Protein AF-A0A6U4HZK7-F1 (afdb_monomer)

Radius of gyration: 25.75 Å; Cα contacts (8 Å, |Δi|>4): 47; chains: 1; bounding box: 47×49×72 Å

Foldseek 3Di:
DDDPDPPDPVVQCPDPVCPVSVPVDPPDPPLVVLVVVLQVVLCVVCVVLVVLLVVLCVVQPVCSVPRSVVSVVSSVVSSVVSPDVVSSVVSVVVVVVVVVVVVVVVVVVVVVVVVVVVVVVVVVD

pLDDT: mean 85.26, std 17.94, rang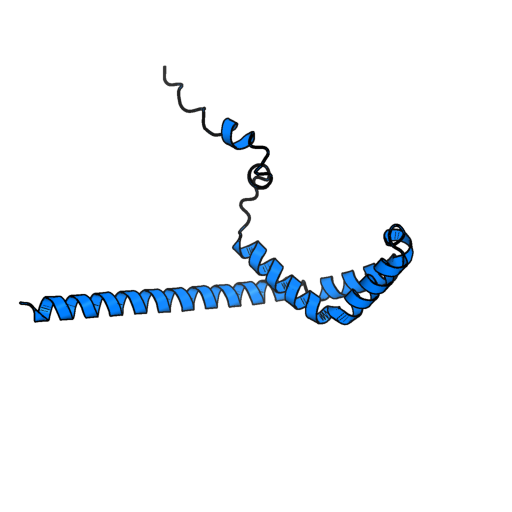e [34.94, 98.0]

Solvent-accessible surface area (backbone atoms only — not comparable to full-atom values): 7305 Å² total; per-residue (Å²): 140,88,87,89,84,88,83,80,65,69,68,75,68,69,52,85,87,44,68,68,66,70,50,83,67,88,73,46,77,62,59,52,49,49,49,54,49,47,52,55,56,27,49,66,73,34,38,74,44,45,47,52,30,50,56,42,34,71,76,43,53,92,46,23,82,72,77,30,46,68,37,47,51,53,31,50,52,48,43,50,75,47,65,38,70,71,54,52,49,53,48,52,54,51,50,54,50,53,56,50,54,52,51,53,51,50,53,51,50,52,52,53,52,51,50,53,50,50,52,53,55,63,71,74,110

Structure (mmCIF, N/CA/C/O backbone):
data_AF-A0A6U4HZK7-F1
#
_entry.id   AF-A0A6U4HZK7-F1
#
loop_
_atom_site.group_PDB
_atom_site.id
_atom_site.type_symbol
_atom_site.label_atom_id
_atom_site.label_alt_id
_atom_site.label_comp_id
_atom_site.label_asym_id
_atom_site.label_entity_id
_atom_site.label_seq_id
_atom_site.pdbx_PDB_ins_code
_atom_site.Cartn_x
_atom_site.Cartn_y
_atom_site.Cartn_z
_atom_site.occupancy
_atom_site.B_iso_or_equiv
_atom_site.auth_seq_id
_atom_site.auth_comp_id
_atom_site.auth_asym_id
_atom_site.auth_atom_id
_atom_site.pdbx_PDB_model_num
ATOM 1 N N . ILE A 1 1 ? -17.013 39.605 -35.532 1.00 40.91 1 ILE A N 1
ATOM 2 C CA . ILE A 1 1 ? -18.011 38.718 -34.887 1.00 40.91 1 ILE A CA 1
ATOM 3 C C . ILE A 1 1 ? -17.401 37.320 -34.848 1.00 40.91 1 ILE A C 1
ATOM 5 O O . ILE A 1 1 ? -17.483 36.602 -35.830 1.00 40.91 1 ILE A O 1
ATOM 9 N N . TYR A 1 2 ? -16.679 36.989 -33.776 1.00 34.94 2 TYR A N 1
ATOM 10 C CA . TYR A 1 2 ? -16.087 35.664 -33.551 1.00 34.94 2 TYR A CA 1
ATOM 11 C C . TYR A 1 2 ? -16.624 35.158 -32.212 1.00 34.94 2 TYR A C 1
ATOM 13 O O . TYR A 1 2 ? -16.1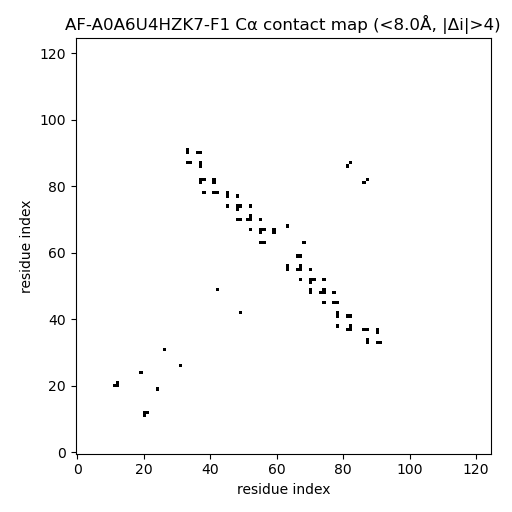02 35.508 -31.160 1.00 34.94 2 TYR A O 1
ATOM 21 N N . LEU A 1 3 ? -17.714 34.395 -32.249 1.00 46.41 3 LEU A N 1
ATOM 22 C CA . LEU A 1 3 ? -18.267 33.700 -31.086 1.00 46.41 3 LEU A CA 1
ATOM 23 C C . LEU A 1 3 ? -18.827 32.353 -31.545 1.00 46.41 3 LEU A C 1
ATOM 25 O O . LEU A 1 3 ? -20.019 32.218 -31.789 1.00 46.41 3 LEU A O 1
ATOM 29 N N . ALA A 1 4 ? -17.952 31.358 -31.675 1.00 46.34 4 ALA A N 1
ATOM 30 C CA . ALA A 1 4 ? -18.355 29.958 -31.785 1.00 46.34 4 ALA A CA 1
ATOM 31 C C . ALA A 1 4 ? -17.198 29.031 -31.377 1.00 46.34 4 ALA A C 1
ATOM 33 O O . ALA A 1 4 ? -16.536 28.440 -32.223 1.00 46.34 4 ALA A O 1
ATOM 34 N N . SER A 1 5 ? -16.917 28.930 -30.074 1.00 46.91 5 SER A N 1
ATOM 35 C CA . SER A 1 5 ? -16.194 27.785 -29.475 1.00 46.91 5 SER A CA 1
ATOM 36 C C . SER A 1 5 ? -16.379 27.708 -27.951 1.00 46.91 5 SER A C 1
ATOM 38 O O . SER A 1 5 ? -15.447 27.436 -27.205 1.00 46.91 5 SER A O 1
ATOM 40 N N . ALA A 1 6 ? -17.604 27.933 -27.464 1.00 48.22 6 ALA A N 1
ATOM 41 C CA . ALA A 1 6 ? -17.952 27.765 -26.044 1.00 48.22 6 ALA A CA 1
ATOM 42 C C . ALA A 1 6 ? -18.860 26.543 -25.784 1.00 48.22 6 ALA A C 1
ATOM 44 O O . ALA A 1 6 ? -19.547 26.476 -24.768 1.00 48.22 6 ALA A O 1
ATOM 45 N N . MET A 1 7 ? -18.881 25.561 -26.690 1.00 48.69 7 MET A N 1
ATOM 46 C CA . MET A 1 7 ? -19.739 24.374 -26.593 1.00 48.69 7 MET A CA 1
ATOM 47 C C . MET A 1 7 ? -18.919 23.082 -26.661 1.00 48.69 7 MET A C 1
ATOM 49 O O . MET A 1 7 ? -18.981 22.360 -27.644 1.00 48.69 7 MET A O 1
ATOM 53 N N . SER A 1 8 ? -18.139 22.778 -25.619 1.00 54.53 8 SER A N 1
ATOM 54 C CA . SER A 1 8 ? -17.645 21.399 -25.407 1.00 54.53 8 SER A CA 1
ATOM 55 C C . SER A 1 8 ? -17.260 21.055 -23.958 1.00 54.53 8 SER A C 1
ATOM 57 O O . SER A 1 8 ? -16.628 20.032 -23.716 1.00 54.53 8 SER A O 1
ATOM 59 N N . LEU A 1 9 ? -17.634 21.873 -22.968 1.00 52.75 9 LEU A N 1
ATOM 60 C CA . LEU A 1 9 ? -17.386 21.571 -21.545 1.00 52.75 9 LEU A CA 1
ATOM 61 C C . LEU A 1 9 ? -18.675 21.246 -20.777 1.00 52.75 9 LEU A C 1
ATOM 63 O O . LEU A 1 9 ? -18.652 20.479 -19.818 1.00 52.75 9 LEU A O 1
ATOM 67 N N . ASN A 1 10 ? -19.815 21.782 -21.221 1.00 57.12 10 ASN A N 1
ATOM 68 C CA . ASN A 1 10 ? -21.085 21.635 -20.508 1.00 57.12 10 ASN A CA 1
ATOM 69 C C . ASN A 1 10 ? -21.748 20.264 -20.715 1.00 57.12 10 ASN A C 1
ATOM 71 O O . ASN A 1 10 ? -22.389 19.769 -19.794 1.00 57.12 10 ASN A O 1
ATOM 75 N N . ALA A 1 11 ? -21.556 19.622 -21.873 1.00 55.12 11 ALA A N 1
ATOM 76 C CA . ALA A 1 11 ? -22.138 18.306 -22.156 1.00 55.12 11 ALA A CA 1
ATOM 77 C C . ALA A 1 11 ? -21.476 17.184 -21.332 1.00 55.12 11 ALA A C 1
ATOM 79 O O . ALA A 1 11 ? -22.170 16.378 -20.724 1.00 55.12 11 ALA A O 1
ATOM 80 N N . ALA A 1 12 ? -20.144 17.200 -21.203 1.00 51.91 12 ALA A N 1
ATOM 81 C CA . ALA A 1 12 ? -19.396 16.232 -20.391 1.00 51.91 12 ALA A CA 1
ATOM 82 C C . ALA A 1 12 ? -19.688 16.337 -18.878 1.00 51.91 12 ALA A C 1
ATOM 84 O O . ALA A 1 12 ? -19.412 15.414 -18.118 1.00 51.91 12 ALA A O 1
ATOM 85 N N . ARG A 1 13 ? -20.252 17.463 -18.421 1.00 51.50 13 ARG A N 1
ATOM 86 C CA . ARG A 1 13 ? -20.597 17.709 -17.012 1.00 51.50 13 ARG A CA 1
ATOM 87 C C . ARG A 1 13 ? -21.936 17.077 -16.593 1.00 51.50 13 ARG A C 1
ATOM 89 O O . ARG A 1 13 ? -22.183 16.958 -15.394 1.00 51.50 13 ARG A O 1
ATOM 96 N N . MET A 1 14 ? -22.789 16.709 -17.552 1.00 49.31 14 MET A N 1
ATOM 97 C CA . MET A 1 14 ? -24.167 16.247 -17.324 1.00 49.31 14 MET A CA 1
ATOM 98 C C . MET A 1 14 ? -24.342 14.726 -17.441 1.00 49.31 14 MET A C 1
ATOM 100 O O . MET A 1 14 ? -25.466 14.251 -17.320 1.00 49.31 14 MET A O 1
ATOM 104 N N . ASP A 1 15 ? -23.263 13.965 -17.638 1.00 57.28 15 ASP A N 1
ATOM 105 C CA . ASP A 1 15 ? -23.318 12.502 -17.685 1.00 57.28 15 ASP A CA 1
ATOM 106 C C . ASP A 1 15 ? -23.505 11.914 -16.262 1.00 57.28 15 ASP A C 1
ATOM 108 O O . ASP A 1 15 ? -22.632 12.097 -15.400 1.00 57.28 15 ASP A O 1
ATOM 112 N N . PRO A 1 16 ? -24.645 11.258 -15.965 1.00 54.69 16 PRO A N 1
ATOM 113 C CA . PRO A 1 16 ? -24.920 10.686 -14.650 1.00 54.69 16 PRO A CA 1
ATOM 114 C C . PRO A 1 16 ? -24.126 9.403 -14.364 1.00 54.69 16 PRO A C 1
ATOM 116 O O . PRO A 1 16 ? -24.004 9.040 -13.193 1.00 54.69 16 PRO A O 1
ATOM 119 N N . GLU A 1 17 ? -23.563 8.737 -15.379 1.00 56.66 17 GLU A N 1
ATOM 120 C CA . GLU A 1 17 ? -22.810 7.487 -15.201 1.00 56.66 17 GLU A CA 1
ATOM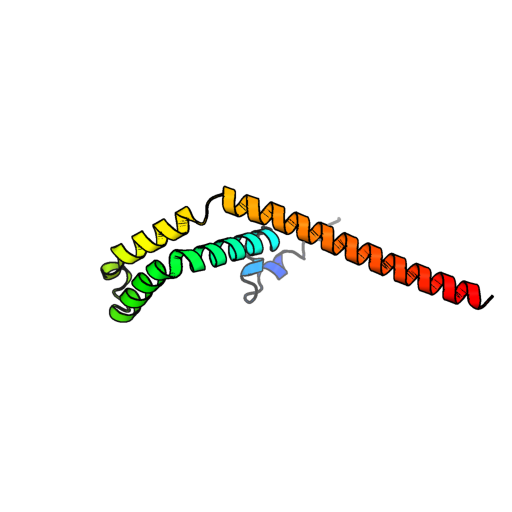 121 C C . GLU A 1 17 ? -21.360 7.733 -14.767 1.00 56.66 17 GLU A C 1
ATOM 123 O O . GLU A 1 17 ? -20.715 6.855 -14.193 1.00 56.66 17 GLU A O 1
ATOM 128 N N . ASN A 1 18 ? -20.849 8.954 -14.952 1.00 61.28 18 ASN A N 1
ATOM 129 C CA . ASN A 1 18 ? -19.458 9.280 -14.668 1.00 61.28 18 ASN A CA 1
ATOM 130 C C . ASN A 1 18 ? -19.314 10.215 -13.457 1.00 61.28 18 ASN A C 1
ATOM 132 O O . ASN A 1 18 ? -18.948 11.392 -13.555 1.00 61.28 18 ASN A O 1
ATOM 136 N N . ARG A 1 19 ? -19.582 9.664 -12.265 1.00 62.09 19 ARG A N 1
ATOM 137 C CA . ARG A 1 19 ? -19.307 10.310 -10.964 1.00 62.09 19 ARG A CA 1
ATOM 138 C C . ARG A 1 19 ? -17.870 10.842 -10.880 1.00 62.09 19 ARG A C 1
ATOM 140 O O . ARG A 1 19 ? -17.639 11.896 -10.281 1.00 62.09 19 ARG A O 1
ATOM 147 N N . ASP A 1 20 ? -16.934 10.138 -11.509 1.00 57.75 20 ASP A N 1
ATOM 148 C CA . ASP A 1 20 ? -15.508 10.452 -11.491 1.00 57.75 20 ASP A CA 1
ATOM 149 C C . ASP A 1 20 ? -15.152 11.649 -12.388 1.00 57.75 20 ASP A C 1
ATOM 151 O O . ASP A 1 20 ? -14.207 12.369 -12.083 1.00 57.75 20 ASP A O 1
ATOM 155 N N . ALA A 1 21 ? -15.948 11.952 -13.420 1.00 56.84 21 ALA A N 1
ATOM 156 C CA . ALA A 1 21 ? -15.777 13.156 -14.239 1.00 56.84 21 ALA A CA 1
ATOM 157 C C . ALA A 1 21 ? -16.211 14.448 -13.514 1.00 56.84 21 ALA A C 1
ATOM 159 O O . ALA A 1 21 ? -15.663 15.524 -13.764 1.00 56.84 21 ALA A O 1
ATOM 160 N N . ARG A 1 22 ? -17.191 14.363 -12.598 1.00 58.34 22 ARG A N 1
ATOM 161 C CA . ARG A 1 22 ? -17.712 15.517 -11.829 1.00 58.34 22 ARG A CA 1
ATOM 162 C C . ARG A 1 22 ? -16.789 15.929 -10.687 1.00 58.34 22 ARG A C 1
ATOM 164 O O . ARG A 1 22 ? -16.698 17.113 -10.357 1.00 58.34 22 ARG A O 1
ATOM 171 N N . LEU A 1 23 ? -16.105 14.962 -10.085 1.00 65.06 23 LEU A N 1
ATOM 172 C CA . LEU A 1 23 ? -15.022 15.215 -9.150 1.00 65.06 23 LEU A CA 1
ATOM 173 C C . LEU A 1 23 ? -13.797 15.528 -10.005 1.00 65.06 23 LEU A C 1
ATOM 175 O O . LEU A 1 23 ? -13.131 14.604 -10.439 1.00 65.06 23 LEU A O 1
ATOM 179 N N . GLY A 1 24 ? -13.518 16.806 -10.285 1.00 54.84 24 GLY A N 1
ATOM 180 C CA . GLY A 1 24 ? -12.374 17.284 -11.085 1.00 54.84 24 GLY A CA 1
ATOM 181 C C . GLY A 1 24 ? -10.993 16.947 -10.498 1.00 54.84 24 GLY A C 1
ATOM 182 O O . GLY A 1 24 ? -10.115 17.800 -10.397 1.00 54.84 24 GLY A O 1
ATOM 183 N N . ARG A 1 25 ? -10.791 15.708 -10.066 1.00 54.22 25 ARG A N 1
ATOM 184 C CA . ARG A 1 25 ? -9.663 15.208 -9.312 1.00 54.22 25 ARG A CA 1
ATOM 185 C C . ARG A 1 25 ? -8.703 14.563 -10.299 1.00 54.22 25 ARG A C 1
ATOM 187 O O . ARG A 1 25 ? -8.609 13.348 -10.423 1.00 54.22 25 ARG A O 1
ATOM 194 N N . LYS A 1 26 ? -7.936 15.417 -10.972 1.00 55.47 26 LYS A N 1
ATOM 195 C CA . LYS A 1 26 ? -6.689 15.055 -11.660 1.00 55.47 26 LYS A CA 1
ATOM 196 C C . LYS A 1 26 ? -5.590 14.641 -10.663 1.00 55.47 26 LYS A C 1
ATOM 198 O O . LYS A 1 26 ? -4.453 15.068 -10.809 1.00 55.47 26 LYS A O 1
ATOM 203 N N . THR A 1 27 ? -5.894 13.845 -9.636 1.00 54.72 27 THR A N 1
ATOM 204 C CA . THR A 1 27 ? -4.853 13.273 -8.772 1.00 54.72 27 THR A CA 1
ATOM 205 C C . THR A 1 27 ? -4.696 11.792 -9.078 1.00 54.72 27 THR A C 1
ATOM 207 O O . THR A 1 27 ? -5.366 10.942 -8.499 1.00 54.72 27 THR A O 1
ATOM 210 N N . PHE A 1 28 ? -3.818 11.564 -10.057 1.00 67.00 28 PHE A N 1
ATOM 211 C CA . PHE A 1 28 ? -2.822 10.497 -10.138 1.00 67.00 28 PHE A CA 1
ATOM 212 C C . PHE A 1 28 ? -3.334 9.063 -9.906 1.00 67.00 28 PHE A C 1
ATOM 214 O O . PHE A 1 28 ? -3.320 8.586 -8.771 1.00 67.00 28 PHE A O 1
ATOM 221 N N . PRO A 1 29 ? -3.688 8.311 -10.971 1.00 81.06 29 PRO A N 1
ATOM 222 C CA . PRO A 1 29 ? -3.839 6.853 -10.870 1.00 81.06 29 PRO A CA 1
ATOM 223 C C . PRO A 1 29 ? -2.616 6.179 -10.223 1.00 81.06 29 PRO A C 1
ATOM 225 O O . PRO A 1 29 ? -2.760 5.155 -9.563 1.00 81.06 29 PRO A O 1
ATOM 228 N N . GLU A 1 30 ? -1.429 6.776 -10.362 1.00 85.50 30 GLU A N 1
ATOM 229 C CA . GLU A 1 30 ? -0.211 6.362 -9.666 1.00 85.50 30 GLU A CA 1
ATOM 230 C C . GLU A 1 30 ? -0.303 6.540 -8.145 1.00 85.50 30 GLU A C 1
ATOM 232 O O . GLU A 1 30 ? -0.064 5.582 -7.419 1.00 85.50 30 GLU A O 1
ATOM 237 N N . GLU A 1 31 ? -0.705 7.716 -7.659 1.00 88.81 31 GLU A N 1
ATOM 238 C CA . GLU A 1 31 ? -0.833 7.989 -6.220 1.00 88.81 31 GLU A CA 1
ATOM 239 C C . GLU A 1 31 ? -1.914 7.115 -5.581 1.00 88.81 31 GLU A C 1
ATOM 241 O O . GLU A 1 31 ? -1.718 6.567 -4.499 1.00 88.81 31 GLU A O 1
ATOM 246 N N . LYS A 1 32 ? -3.028 6.890 -6.291 1.00 89.62 32 LYS A N 1
ATOM 247 C CA . LYS A 1 32 ? -4.035 5.909 -5.870 1.00 89.62 32 LYS A CA 1
ATOM 248 C C . LYS A 1 32 ? -3.432 4.506 -5.765 1.00 89.62 32 LYS A C 1
ATOM 250 O O . LYS A 1 32 ? -3.686 3.803 -4.795 1.00 89.62 32 LYS A O 1
ATOM 255 N N . ALA A 1 33 ? -2.621 4.099 -6.739 1.00 91.06 33 ALA A N 1
ATOM 256 C CA . ALA A 1 33 ? -1.988 2.787 -6.716 1.00 91.06 33 ALA A CA 1
ATOM 257 C C . ALA A 1 33 ? -0.949 2.652 -5.588 1.00 91.06 33 ALA A C 1
ATOM 259 O O . ALA A 1 33 ? -0.856 1.585 -4.986 1.00 91.06 33 ALA A O 1
ATOM 260 N N . ILE A 1 34 ? -0.198 3.714 -5.277 1.00 93.69 34 ILE A N 1
ATOM 261 C CA . ILE A 1 34 ? 0.713 3.767 -4.124 1.00 93.69 34 ILE A CA 1
ATOM 262 C C . ILE A 1 34 ? -0.086 3.617 -2.830 1.00 93.69 34 ILE A C 1
ATOM 264 O O . ILE A 1 34 ? 0.227 2.744 -2.022 1.00 93.69 34 ILE A O 1
ATOM 268 N N . HIS A 1 35 ? -1.158 4.395 -2.671 1.00 93.50 35 HIS A N 1
ATOM 269 C CA . HIS A 1 35 ? -2.059 4.287 -1.529 1.00 93.50 35 HIS A CA 1
ATOM 270 C C . HIS A 1 35 ? -2.607 2.867 -1.368 1.00 93.50 35 HIS A C 1
ATOM 272 O O . HIS A 1 35 ? -2.509 2.290 -0.289 1.00 93.50 35 HIS A O 1
ATOM 278 N N . ASP A 1 36 ? -3.099 2.248 -2.439 1.00 93.88 36 ASP A N 1
ATOM 279 C CA . ASP A 1 36 ? -3.624 0.884 -2.383 1.00 93.88 36 ASP A CA 1
ATOM 280 C C . ASP A 1 36 ? -2.548 -0.148 -1.997 1.00 93.88 36 ASP A C 1
ATOM 282 O O . ASP A 1 36 ? -2.853 -1.126 -1.312 1.00 93.88 36 ASP A O 1
ATOM 286 N N . ILE A 1 37 ? -1.289 0.045 -2.410 1.00 94.94 37 ILE A N 1
ATOM 287 C CA . ILE A 1 37 ? -0.170 -0.824 -2.012 1.00 94.94 37 ILE A CA 1
ATOM 288 C C . ILE A 1 37 ? 0.120 -0.678 -0.520 1.00 94.94 37 ILE A C 1
ATOM 290 O O . ILE A 1 37 ? 0.184 -1.690 0.183 1.00 94.94 37 ILE A O 1
ATOM 294 N N . VAL A 1 38 ? 0.268 0.559 -0.038 1.00 96.38 38 VAL A N 1
ATOM 295 C CA . VAL A 1 38 ? 0.559 0.839 1.373 1.00 96.38 38 VAL A CA 1
ATOM 296 C C . VAL A 1 38 ? -0.563 0.299 2.255 1.00 96.38 38 VAL A C 1
ATOM 298 O O . VAL A 1 38 ? -0.294 -0.446 3.193 1.00 96.38 38 VAL A O 1
ATOM 301 N N . GLN A 1 39 ? -1.823 0.557 1.898 1.00 95.62 39 GLN A N 1
ATOM 302 C CA . GLN A 1 39 ? -2.975 0.067 2.656 1.00 95.62 39 GLN A CA 1
ATOM 303 C C . GLN A 1 39 ? -3.057 -1.460 2.689 1.00 95.62 39 GLN A C 1
ATOM 305 O O . GLN A 1 39 ? -3.329 -2.043 3.734 1.00 95.62 39 GLN A O 1
ATOM 310 N N . LYS A 1 40 ? -2.781 -2.146 1.572 1.00 96.38 40 LYS A N 1
ATOM 311 C CA . LYS A 1 40 ? -2.740 -3.618 1.552 1.00 96.38 40 LYS A CA 1
ATOM 312 C C . LYS A 1 40 ? -1.614 -4.172 2.419 1.00 96.38 40 LYS A C 1
ATOM 314 O O . LYS A 1 40 ? -1.798 -5.205 3.059 1.00 96.38 40 LYS A O 1
ATOM 319 N N . ALA A 1 41 ? -0.449 -3.527 2.422 1.00 95.44 41 ALA A N 1
ATOM 320 C CA . ALA A 1 41 ? 0.668 -3.927 3.271 1.00 95.44 41 ALA A CA 1
ATOM 321 C C . ALA A 1 41 ? 0.338 -3.717 4.756 1.00 95.44 41 ALA A C 1
ATOM 323 O O . ALA A 1 41 ? 0.550 -4.622 5.562 1.00 95.44 41 ALA A O 1
ATOM 324 N N . ALA A 1 42 ? -0.253 -2.572 5.094 1.00 96.50 42 ALA A N 1
ATOM 325 C CA . ALA A 1 42 ? -0.704 -2.251 6.439 1.00 96.50 42 ALA A CA 1
ATOM 326 C C . ALA A 1 42 ? -1.795 -3.227 6.916 1.00 96.50 42 ALA A C 1
ATOM 328 O O . ALA A 1 42 ? -1.706 -3.768 8.015 1.00 96.50 42 ALA A O 1
ATOM 329 N N . ALA A 1 43 ? -2.771 -3.555 6.062 1.00 95.88 43 ALA A N 1
ATOM 330 C CA . ALA A 1 43 ? -3.853 -4.47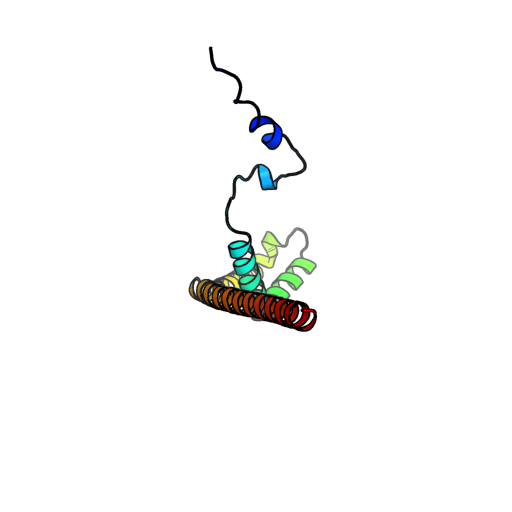8 6.403 1.00 95.88 43 ALA A CA 1
ATOM 331 C C . ALA A 1 43 ? -3.335 -5.883 6.741 1.00 95.88 43 ALA A C 1
ATOM 333 O O . ALA A 1 43 ? -3.822 -6.507 7.676 1.00 95.88 43 ALA A O 1
ATOM 334 N N . LYS A 1 44 ? -2.303 -6.363 6.035 1.00 97.00 44 LYS A N 1
ATOM 335 C CA . LYS A 1 44 ? -1.663 -7.653 6.343 1.00 97.00 44 LYS A CA 1
ATOM 336 C C . LYS A 1 44 ? -0.984 -7.663 7.711 1.00 97.00 44 LYS A C 1
ATOM 338 O O . LYS A 1 44 ? -0.976 -8.693 8.373 1.00 97.00 44 LYS A O 1
ATOM 343 N N . LYS A 1 45 ? -0.398 -6.542 8.130 1.00 96.38 45 LYS A N 1
ATOM 344 C CA . LYS A 1 45 ? 0.258 -6.425 9.440 1.00 96.38 45 LYS A CA 1
ATOM 345 C C . LYS A 1 45 ? -0.746 -6.269 10.576 1.00 96.38 45 LYS A C 1
ATOM 347 O O . LYS A 1 45 ? -0.568 -6.856 11.637 1.00 96.38 45 LYS A O 1
ATOM 352 N N . CYS A 1 46 ? -1.821 -5.529 10.325 1.00 97.62 46 CYS A N 1
ATOM 353 C CA . CYS A 1 46 ? -2.905 -5.305 11.276 1.00 97.62 46 CYS A CA 1
ATOM 354 C C . CYS A 1 46 ? -3.973 -6.413 11.263 1.00 97.62 46 CYS A C 1
ATOM 356 O O . CYS A 1 46 ? -4.989 -6.268 11.940 1.00 97.62 46 CYS A O 1
ATOM 358 N N . ASP A 1 47 ? -3.763 -7.518 10.538 1.00 97.81 47 ASP A N 1
ATOM 359 C CA . ASP A 1 47 ? -4.729 -8.613 10.373 1.00 97.81 47 ASP A CA 1
ATOM 360 C C . ASP A 1 47 ? -5.366 -9.112 11.688 1.00 97.81 47 ASP A C 1
ATOM 362 O O . ASP A 1 47 ? -6.596 -9.160 11.752 1.00 97.81 47 ASP A O 1
ATOM 366 N N . PRO A 1 48 ? -4.621 -9.392 12.782 1.00 97.38 48 PRO A N 1
ATOM 367 C CA . PRO A 1 48 ? -5.248 -9.851 14.025 1.00 97.38 48 PRO A CA 1
ATOM 368 C C . PRO A 1 48 ? -6.166 -8.795 14.662 1.00 97.38 48 PRO A C 1
ATOM 370 O O . PRO A 1 48 ? -7.191 -9.136 15.254 1.00 97.38 48 PRO A O 1
ATOM 373 N N . ILE A 1 49 ? -5.833 -7.511 14.518 1.00 97.38 49 ILE A N 1
ATOM 374 C CA . ILE A 1 49 ? -6.607 -6.397 15.082 1.00 97.38 49 ILE A CA 1
ATOM 375 C C . ILE A 1 49 ? -7.850 -6.139 14.225 1.00 97.38 49 ILE A C 1
ATOM 377 O O . ILE A 1 49 ? -8.954 -5.992 14.751 1.00 97.38 49 ILE A O 1
ATOM 381 N N . ILE A 1 50 ? -7.689 -6.166 12.899 1.00 97.69 50 ILE A N 1
ATOM 382 C CA . ILE A 1 50 ? -8.796 -6.094 11.941 1.00 97.69 50 ILE A CA 1
ATOM 383 C C . ILE A 1 50 ? -9.762 -7.252 12.190 1.00 97.69 50 ILE A C 1
ATOM 385 O O . ILE A 1 50 ? -10.969 -7.036 12.261 1.00 97.69 50 ILE A O 1
ATOM 389 N N . LYS A 1 51 ? -9.254 -8.471 12.403 1.00 98.00 51 LYS A N 1
ATOM 390 C CA . LYS A 1 51 ? -10.073 -9.643 12.721 1.00 98.00 51 LYS A CA 1
ATOM 391 C C . LYS A 1 51 ? -10.910 -9.426 13.983 1.00 98.00 51 LYS A C 1
ATOM 393 O O . LYS A 1 51 ? -12.109 -9.679 13.949 1.00 98.00 51 LYS A O 1
ATOM 398 N N . ALA A 1 52 ? -10.328 -8.886 15.056 1.00 97.50 52 ALA A N 1
ATOM 399 C CA . ALA A 1 52 ? -11.071 -8.578 16.280 1.00 97.50 52 ALA A CA 1
ATOM 400 C C . ALA A 1 52 ? -12.203 -7.558 16.044 1.00 97.50 52 ALA A C 1
ATOM 402 O O . ALA A 1 52 ? -13.305 -7.705 16.583 1.00 97.50 52 ALA A O 1
ATOM 403 N N . PHE A 1 53 ? -11.964 -6.544 15.206 1.00 98.00 53 PHE A N 1
ATOM 404 C CA . PHE A 1 53 ? -13.004 -5.599 14.798 1.00 98.00 53 PHE A CA 1
ATOM 405 C C . PHE A 1 53 ? -14.090 -6.261 13.938 1.00 98.00 53 PHE A C 1
ATOM 407 O O . PHE A 1 53 ? -15.280 -6.040 14.174 1.00 98.00 53 PHE A O 1
ATOM 414 N N . VAL A 1 54 ? -13.708 -7.112 12.984 1.00 97.25 54 VAL A N 1
ATOM 415 C CA . VAL A 1 54 ? -14.632 -7.863 12.119 1.00 97.25 54 VAL A CA 1
ATOM 416 C C . VAL A 1 54 ? -15.512 -8.805 12.939 1.00 97.25 54 VAL A C 1
ATOM 418 O O . VAL A 1 54 ? -16.723 -8.849 12.723 1.00 97.25 54 VAL A O 1
ATOM 421 N N . ASP A 1 55 ? -14.935 -9.523 13.898 1.00 98.00 55 ASP A N 1
ATOM 422 C CA . ASP A 1 55 ? -15.665 -10.453 14.759 1.00 98.00 55 ASP A CA 1
ATOM 423 C C . ASP A 1 55 ? -16.665 -9.699 15.654 1.00 98.00 55 ASP A C 1
ATOM 425 O O . ASP A 1 55 ? -17.832 -10.087 15.743 1.00 98.00 55 ASP A O 1
ATOM 429 N N . CYS A 1 56 ? -16.270 -8.548 16.214 1.00 97.75 56 CYS A N 1
ATOM 430 C CA . CYS A 1 56 ? -17.194 -7.669 16.937 1.00 97.75 56 CYS A CA 1
ATOM 431 C C . CYS A 1 56 ? -18.319 -7.140 16.030 1.00 97.75 56 CYS A C 1
ATOM 433 O O . CYS A 1 56 ? -19.492 -7.135 16.417 1.00 97.75 56 CYS A O 1
ATOM 435 N N . SER A 1 57 ? -17.979 -6.724 14.808 1.00 97.25 57 SER A N 1
ATOM 436 C CA . SER A 1 57 ? -18.930 -6.168 13.839 1.00 97.25 57 SER A CA 1
ATOM 437 C C . SER A 1 57 ? -19.989 -7.189 13.434 1.00 97.25 57 SER A C 1
ATOM 439 O O . SER A 1 57 ? -21.175 -6.865 13.392 1.00 97.25 57 SER A O 1
ATOM 441 N N . LYS A 1 58 ? -19.582 -8.443 13.206 1.00 97.19 58 LYS A N 1
ATOM 442 C CA . LYS A 1 58 ? -20.499 -9.547 12.890 1.00 97.19 58 LYS A CA 1
ATOM 443 C C . LYS A 1 58 ? -21.472 -9.839 14.030 1.00 97.19 58 LYS A C 1
ATOM 445 O O . LYS A 1 58 ? -22.633 -10.120 13.761 1.00 97.19 58 LYS A O 1
ATOM 450 N N . ALA A 1 59 ? -21.021 -9.747 15.282 1.00 96.75 59 ALA A N 1
ATOM 451 C CA . ALA A 1 59 ? -21.868 -10.001 16.446 1.00 96.75 59 ALA A CA 1
ATOM 452 C C . ALA A 1 59 ? -22.889 -8.880 16.717 1.00 96.75 59 ALA A C 1
ATOM 454 O O . ALA A 1 59 ? -23.968 -9.149 17.238 1.00 96.75 59 ALA A O 1
ATOM 455 N N . ASN A 1 60 ? -22.562 -7.626 16.381 1.00 95.94 60 ASN A N 1
ATOM 456 C CA . ASN A 1 60 ? -23.362 -6.457 16.768 1.00 95.94 60 ASN A CA 1
ATOM 457 C C . ASN A 1 60 ? -24.167 -5.827 15.620 1.00 95.94 60 ASN A C 1
ATOM 459 O O . ASN A 1 60 ? -25.081 -5.043 15.884 1.00 95.94 60 ASN A O 1
ATOM 463 N N . GLY A 1 61 ? -23.849 -6.141 14.359 1.00 94.50 61 GLY A N 1
ATOM 464 C CA . GLY A 1 61 ? -24.578 -5.657 13.185 1.00 94.50 61 GLY A CA 1
ATOM 465 C C . GLY A 1 61 ? -24.741 -4.134 13.183 1.00 94.50 61 GLY A C 1
ATOM 466 O O . GLY A 1 61 ? -23.761 -3.392 13.181 1.00 94.50 61 GLY A O 1
ATOM 467 N N . LEU A 1 62 ? -25.991 -3.662 13.235 1.00 94.62 62 LEU A N 1
ATOM 468 C CA . LEU A 1 62 ? -26.323 -2.230 13.238 1.00 94.62 62 LEU A CA 1
ATOM 469 C C . LEU A 1 62 ? -25.762 -1.469 14.454 1.00 94.62 62 LEU A C 1
ATOM 471 O O . LEU A 1 62 ? -25.528 -0.266 14.363 1.00 94.62 62 LEU A O 1
ATOM 475 N N . MET A 1 63 ? -25.495 -2.152 15.572 1.00 95.94 63 MET A N 1
ATOM 476 C CA . MET A 1 63 ? -24.967 -1.537 16.797 1.00 95.94 63 MET A CA 1
ATOM 477 C C . MET A 1 63 ? -23.430 -1.454 16.829 1.00 95.94 63 MET A C 1
ATOM 479 O O . MET A 1 63 ? -22.860 -1.044 17.841 1.00 95.94 63 MET A O 1
ATOM 483 N N . VAL A 1 64 ? -22.735 -1.798 15.734 1.00 96.62 64 VAL A N 1
ATOM 484 C CA . VAL A 1 64 ? -21.259 -1.804 15.639 1.00 96.62 64 VAL A CA 1
ATOM 485 C C . VAL A 1 64 ? -20.615 -0.472 16.044 1.00 96.62 64 VAL A C 1
ATOM 487 O O . VAL A 1 64 ? -19.611 -0.460 16.753 1.00 96.62 64 VAL A O 1
ATOM 490 N N . VAL A 1 65 ? -21.220 0.658 15.668 1.00 94.88 65 VAL A N 1
ATOM 491 C C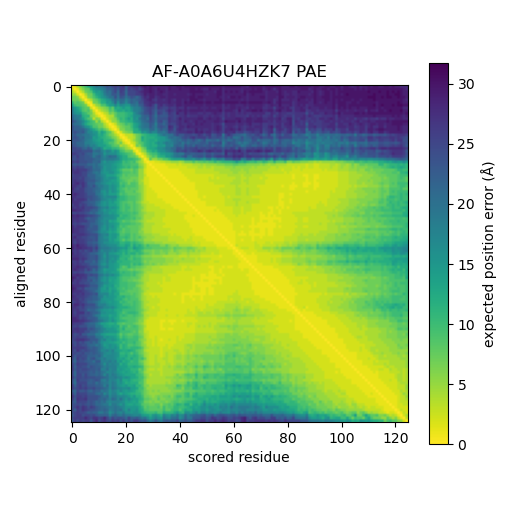A . VAL A 1 65 ? -20.678 2.008 15.926 1.00 94.88 65 VAL A CA 1
ATOM 492 C C . VAL A 1 65 ? -20.643 2.345 17.421 1.00 94.88 65 VAL A C 1
ATOM 494 O O . VAL A 1 65 ? -19.841 3.171 17.863 1.00 94.88 65 VAL A O 1
ATOM 497 N N . PHE A 1 66 ? -21.502 1.707 18.214 1.00 95.69 66 PHE A N 1
ATOM 498 C CA . PHE A 1 66 ? -21.552 1.889 19.662 1.00 95.69 66 PHE A CA 1
ATOM 499 C C . PHE A 1 66 ? -20.746 0.806 20.377 1.00 95.69 66 PHE A C 1
ATOM 501 O O . PHE A 1 66 ? -19.909 1.119 21.222 1.00 95.69 66 PHE A O 1
ATOM 508 N N . ASN A 1 67 ? -20.946 -0.454 19.990 1.00 97.12 67 ASN A N 1
ATOM 509 C CA . ASN A 1 67 ? -20.437 -1.600 20.740 1.00 97.12 67 ASN A CA 1
ATOM 510 C C . ASN A 1 67 ? -18.987 -1.968 20.389 1.00 97.12 67 ASN A C 1
ATOM 512 O O . ASN A 1 67 ? -18.290 -2.532 21.228 1.00 97.12 67 ASN A O 1
ATOM 516 N N . CYS A 1 68 ? -18.508 -1.623 19.189 1.00 97.69 68 CYS A N 1
ATOM 517 C CA . CYS A 1 68 ? -17.178 -2.007 18.698 1.00 97.69 68 CYS A CA 1
ATOM 518 C C . CYS A 1 68 ? -16.179 -0.843 18.649 1.00 97.69 68 CYS A C 1
ATOM 520 O O . CYS A 1 68 ? -15.188 -0.901 17.920 1.00 97.69 68 CYS A O 1
ATOM 522 N N . ARG A 1 69 ? -16.422 0.229 19.418 1.00 97.12 69 ARG A N 1
ATOM 523 C CA . ARG A 1 69 ? -15.565 1.428 19.430 1.00 97.12 69 ARG A CA 1
ATOM 524 C C . ARG A 1 69 ? -14.118 1.122 19.797 1.00 97.12 69 ARG A C 1
ATOM 526 O O . ARG A 1 69 ? -13.220 1.585 19.109 1.00 97.12 69 ARG A O 1
ATOM 533 N N . LYS A 1 70 ? -13.901 0.282 20.812 1.00 97.62 70 LYS A N 1
ATOM 534 C CA . 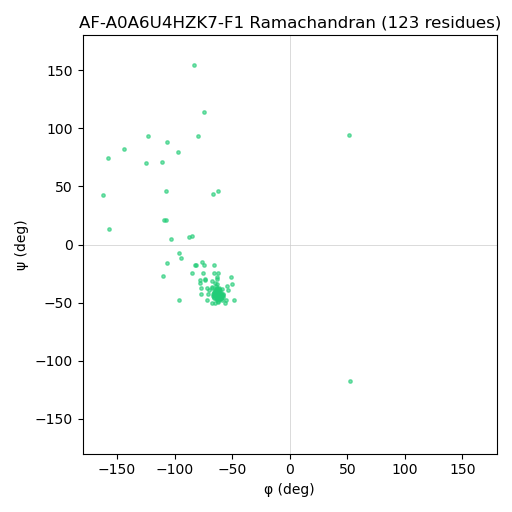LYS A 1 70 ? -12.555 -0.095 21.270 1.00 97.62 70 LYS A CA 1
ATOM 535 C C . LYS A 1 70 ? -11.769 -0.840 20.189 1.00 97.62 70 LYS A C 1
ATOM 537 O O . LYS A 1 70 ? -10.609 -0.537 19.944 1.00 97.62 70 LYS A O 1
ATOM 542 N N . GLN A 1 71 ? -12.405 -1.806 19.527 1.00 97.69 71 GLN A N 1
ATOM 543 C CA . GLN A 1 71 ? -11.785 -2.570 18.446 1.00 97.69 71 GLN A CA 1
ATOM 544 C C . GLN A 1 71 ? -11.530 -1.683 17.224 1.00 97.69 71 GLN A C 1
ATOM 546 O O . GLN A 1 71 ? -10.495 -1.817 16.579 1.00 97.69 71 GLN A O 1
ATOM 551 N N . ASN A 1 72 ? -12.443 -0.751 16.934 1.00 97.38 72 ASN A N 1
ATOM 552 C CA . ASN A 1 72 ? -12.259 0.233 15.876 1.00 97.38 72 ASN A CA 1
ATOM 553 C C . ASN A 1 72 ? -11.072 1.163 16.168 1.00 97.38 72 ASN A C 1
ATOM 555 O O . ASN A 1 72 ? -10.234 1.355 15.301 1.00 97.38 72 ASN A O 1
ATOM 559 N N . GLU A 1 73 ? -10.956 1.704 17.382 1.00 97.81 73 GLU A N 1
ATOM 560 C CA . GLU A 1 73 ? -9.824 2.548 17.791 1.00 97.81 73 GLU A CA 1
ATOM 561 C C . GLU A 1 73 ? -8.490 1.804 17.677 1.00 97.81 73 GLU A C 1
ATOM 563 O O . GLU A 1 73 ? -7.557 2.325 17.070 1.00 97.81 73 GLU A O 1
ATOM 568 N N . ALA A 1 74 ? -8.420 0.560 18.161 1.00 97.69 74 ALA A N 1
ATOM 569 C CA . ALA A 1 74 ? -7.220 -0.267 18.044 1.00 97.69 74 ALA A CA 1
ATOM 570 C C . ALA A 1 74 ? -6.836 -0.533 16.578 1.00 97.69 74 ALA A C 1
ATOM 572 O O . ALA A 1 74 ? -5.665 -0.438 16.206 1.00 97.69 74 ALA A O 1
ATOM 573 N N . MET A 1 75 ? -7.822 -0.839 15.727 1.00 97.38 75 MET A N 1
ATOM 574 C CA . MET A 1 75 ? -7.605 -1.028 14.292 1.00 97.38 75 MET A CA 1
ATOM 575 C C . MET A 1 75 ? -7.082 0.253 13.639 1.00 97.38 75 MET A C 1
ATOM 577 O O . MET A 1 75 ? -6.105 0.200 12.896 1.00 97.38 75 MET A O 1
ATOM 581 N N . GLN A 1 76 ? -7.702 1.397 13.936 1.00 96.69 76 GLN A N 1
ATOM 582 C CA . GLN A 1 76 ? -7.306 2.689 13.380 1.00 96.69 76 GLN A CA 1
ATOM 583 C C . GLN A 1 76 ? -5.902 3.090 13.824 1.00 96.69 76 GLN A C 1
ATOM 585 O O . GLN A 1 76 ? -5.136 3.592 13.007 1.00 96.69 76 GLN A O 1
ATOM 590 N N . GLN A 1 77 ? -5.543 2.825 15.080 1.00 97.75 77 GLN A N 1
ATOM 591 C CA . GLN A 1 77 ? -4.203 3.084 15.589 1.00 97.75 77 GLN A CA 1
ATOM 592 C C . GLN A 1 77 ? -3.153 2.250 14.843 1.00 97.75 77 GLN A C 1
ATOM 594 O O . GLN A 1 77 ? -2.194 2.813 1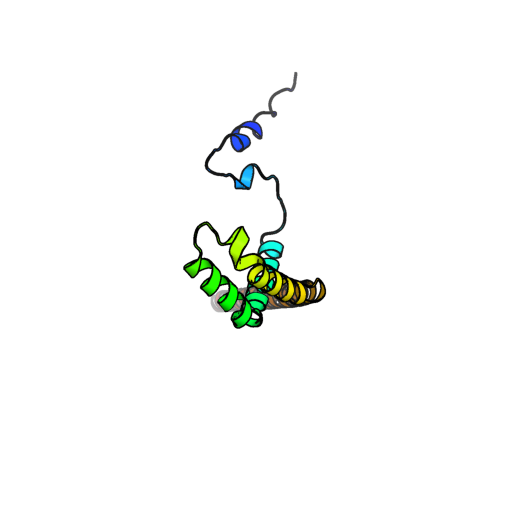4.324 1.00 97.75 77 GLN A O 1
ATOM 599 N N . CYS A 1 78 ? -3.380 0.941 14.692 1.00 97.56 78 CYS A N 1
ATOM 600 C CA . CYS A 1 78 ? -2.466 0.081 13.934 1.00 97.56 78 CYS A CA 1
ATOM 601 C C . CYS A 1 78 ? -2.330 0.528 12.474 1.00 97.56 78 CYS A C 1
ATOM 603 O O . CYS A 1 78 ? -1.227 0.633 11.944 1.00 97.56 78 CYS A O 1
ATOM 605 N N . MET A 1 79 ? -3.458 0.820 11.817 1.00 96.38 79 MET A N 1
ATOM 606 C CA . MET A 1 79 ? -3.445 1.279 10.429 1.00 96.38 79 MET A CA 1
ATOM 607 C C . MET A 1 79 ? -2.659 2.585 10.298 1.00 96.38 79 MET A C 1
ATOM 609 O O . MET A 1 79 ? -1.850 2.705 9.385 1.00 96.38 79 MET A O 1
ATOM 613 N N . HIS A 1 80 ? -2.841 3.525 11.229 1.00 96.06 80 HIS A N 1
ATOM 614 C CA . HIS A 1 80 ? -2.155 4.813 11.217 1.00 96.06 80 HIS A CA 1
ATOM 615 C C . HIS A 1 80 ? -0.631 4.679 11.346 1.00 96.06 80 HIS A C 1
ATOM 617 O O . HIS A 1 80 ? 0.100 5.328 10.597 1.00 96.06 80 HIS A O 1
ATOM 623 N N . GLU A 1 81 ? -0.156 3.801 12.235 1.00 95.38 81 GLU A N 1
ATOM 624 C CA . GLU A 1 81 ? 1.273 3.504 12.425 1.00 95.38 81 GLU A CA 1
ATOM 625 C C . GLU A 1 81 ? 1.923 2.885 11.176 1.00 95.38 81 GLU A C 1
ATOM 627 O O . GLU A 1 81 ? 3.113 3.073 10.925 1.00 95.38 81 GLU A O 1
ATOM 632 N N . GLU A 1 82 ? 1.145 2.175 10.357 1.00 93.62 82 GLU A N 1
ATOM 633 C CA . GLU A 1 82 ? 1.624 1.533 9.130 1.00 93.62 82 GLU A CA 1
ATOM 634 C C . GLU A 1 82 ? 1.424 2.378 7.862 1.00 93.62 82 GLU A C 1
ATOM 636 O O . GLU A 1 82 ? 1.998 2.075 6.814 1.00 93.62 82 GLU A O 1
ATOM 641 N N . THR A 1 83 ? 0.656 3.466 7.944 1.00 94.44 83 THR A N 1
ATOM 642 C CA . THR A 1 83 ? 0.403 4.407 6.843 1.00 94.44 83 THR A CA 1
ATOM 643 C C . THR A 1 83 ? 1.133 5.737 7.051 1.00 94.44 83 THR A C 1
ATOM 645 O O . THR A 1 83 ? 0.541 6.803 6.891 1.00 94.44 83 THR A O 1
ATOM 648 N N . THR A 1 84 ? 2.410 5.697 7.433 1.00 95.88 84 THR A N 1
ATOM 649 C CA . THR A 1 84 ? 3.239 6.903 7.605 1.00 95.88 84 THR A CA 1
ATOM 650 C C . THR A 1 84 ? 3.824 7.385 6.281 1.00 95.88 84 THR A C 1
ATOM 652 O O . THR A 1 84 ? 4.051 6.584 5.374 1.00 95.88 84 THR A O 1
ATOM 655 N N . GLU A 1 85 ? 4.132 8.683 6.174 1.00 94.12 85 GLU A N 1
ATOM 656 C CA . GLU A 1 85 ? 4.712 9.275 4.953 1.00 94.12 85 GLU A CA 1
ATOM 657 C C . GLU A 1 85 ? 5.985 8.539 4.503 1.00 94.12 85 GLU A C 1
ATOM 659 O O . GLU A 1 85 ? 6.186 8.306 3.317 1.00 94.12 85 GLU A O 1
ATOM 664 N N . GLU A 1 86 ? 6.798 8.057 5.446 1.00 94.38 86 GLU A N 1
ATOM 665 C CA . GLU A 1 86 ? 7.995 7.262 5.151 1.00 94.38 86 GLU A CA 1
ATOM 666 C C . GLU A 1 86 ? 7.683 5.973 4.372 1.00 94.38 86 GLU A C 1
ATOM 668 O O . GLU A 1 86 ? 8.431 5.587 3.471 1.00 94.38 86 GLU A O 1
ATOM 673 N N . LYS A 1 87 ? 6.566 5.299 4.683 1.00 93.75 87 LYS A N 1
ATOM 674 C CA . LYS A 1 87 ? 6.126 4.103 3.948 1.00 93.75 87 LYS A CA 1
ATOM 675 C C . LYS A 1 87 ? 5.642 4.465 2.548 1.00 93.75 87 LYS A C 1
ATOM 677 O O . LYS A 1 87 ? 5.935 3.729 1.607 1.00 93.75 87 LYS A O 1
ATOM 682 N N . TYR A 1 88 ? 4.939 5.588 2.404 1.00 94.50 88 TYR A N 1
ATOM 683 C CA . TYR A 1 88 ? 4.501 6.091 1.101 1.00 94.50 88 TYR A CA 1
ATOM 684 C C . TYR A 1 88 ? 5.693 6.455 0.214 1.00 94.50 88 TYR A C 1
ATOM 686 O O . TYR A 1 88 ? 5.754 6.009 -0.932 1.00 94.50 88 TYR A O 1
ATOM 694 N N . GLU A 1 89 ? 6.674 7.180 0.748 1.00 95.38 89 GLU A N 1
ATOM 695 C CA . GLU A 1 89 ? 7.896 7.549 0.031 1.00 95.38 89 GLU A CA 1
ATOM 696 C C . GLU A 1 89 ? 8.723 6.327 -0.380 1.00 95.38 89 GLU A C 1
ATOM 698 O O . GLU A 1 89 ? 9.173 6.233 -1.524 1.00 95.38 89 GLU A O 1
ATOM 703 N N . ALA A 1 90 ? 8.847 5.325 0.495 1.00 95.38 90 ALA A N 1
ATOM 704 C CA . ALA A 1 90 ? 9.515 4.074 0.144 1.00 95.38 90 ALA A CA 1
ATOM 705 C C . ALA A 1 90 ? 8.857 3.391 -1.070 1.00 95.38 90 ALA A C 1
ATOM 707 O O . ALA A 1 90 ? 9.552 2.929 -1.978 1.00 95.38 90 ALA A O 1
ATOM 708 N N . VAL A 1 91 ? 7.520 3.368 -1.126 1.00 95.56 91 VAL A N 1
ATOM 709 C CA . VAL A 1 91 ? 6.780 2.789 -2.259 1.00 95.56 91 VAL A CA 1
ATOM 710 C C . VAL A 1 91 ? 6.882 3.667 -3.511 1.00 95.56 91 VAL A C 1
ATOM 712 O O . VAL A 1 91 ? 7.027 3.124 -4.609 1.00 95.56 91 VAL A O 1
ATOM 715 N N . ARG A 1 92 ? 6.870 5.003 -3.378 1.00 94.62 92 ARG A N 1
ATOM 716 C CA . ARG A 1 92 ? 7.104 5.945 -4.492 1.00 94.62 92 ARG A CA 1
ATOM 717 C C . ARG A 1 92 ? 8.450 5.667 -5.160 1.00 94.62 92 ARG A C 1
ATOM 719 O O . ARG A 1 92 ? 8.505 5.483 -6.376 1.00 94.62 92 ARG A O 1
ATOM 726 N N . VAL A 1 93 ? 9.521 5.563 -4.372 1.00 95.19 93 VAL A N 1
ATOM 727 C CA . VAL A 1 93 ? 10.877 5.290 -4.876 1.00 95.19 93 VAL A CA 1
ATOM 728 C C . VAL A 1 93 ? 10.961 3.922 -5.556 1.00 95.19 93 VAL A C 1
ATOM 730 O O . VAL A 1 93 ? 11.484 3.825 -6.669 1.00 95.19 93 VAL A O 1
ATOM 733 N N . GLN A 1 94 ? 10.413 2.871 -4.936 1.00 94.31 94 GLN A N 1
ATOM 734 C CA . GLN A 1 94 ? 10.402 1.523 -5.519 1.00 94.31 94 GLN A CA 1
ATOM 735 C C . GLN A 1 94 ? 9.686 1.496 -6.870 1.00 94.31 94 GLN A C 1
ATOM 737 O O . GLN A 1 94 ? 10.237 1.020 -7.862 1.00 94.31 94 GLN A O 1
ATOM 742 N N . ARG A 1 95 ? 8.495 2.091 -6.944 1.00 93.25 95 ARG A N 1
ATOM 743 C CA . ARG A 1 95 ? 7.706 2.146 -8.174 1.00 93.25 95 ARG A CA 1
ATOM 744 C C . ARG A 1 95 ? 8.410 2.942 -9.269 1.00 93.25 95 ARG A C 1
ATOM 746 O O . ARG A 1 95 ? 8.418 2.526 -10.425 1.00 93.25 95 ARG A O 1
ATOM 753 N N . GLN A 1 96 ? 9.045 4.063 -8.932 1.00 91.88 96 GLN A N 1
ATOM 754 C CA . GLN A 1 96 ? 9.838 4.817 -9.903 1.00 91.88 96 GLN A CA 1
ATOM 755 C C . GLN A 1 96 ? 11.003 3.989 -10.461 1.00 91.88 96 GLN A C 1
ATOM 757 O O . GLN A 1 96 ? 11.282 4.074 -11.659 1.00 91.88 96 GLN A O 1
ATOM 762 N N . ALA A 1 97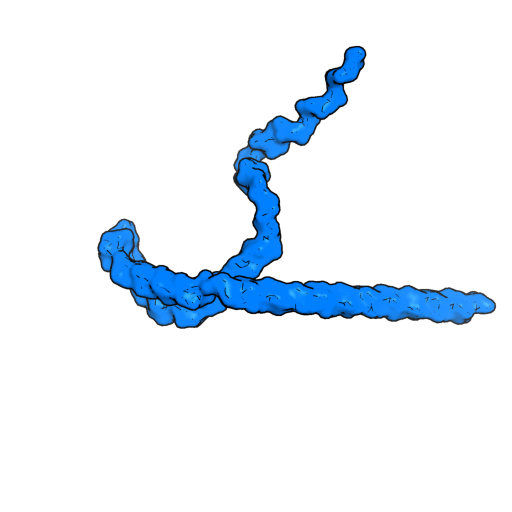 ? 11.658 3.171 -9.633 1.00 94.25 97 ALA A N 1
ATOM 763 C CA . ALA A 1 97 ? 12.714 2.267 -10.081 1.00 94.25 97 ALA A CA 1
ATOM 764 C C . ALA A 1 97 ? 12.176 1.171 -11.021 1.00 94.25 97 ALA A C 1
ATOM 766 O O . ALA A 1 97 ? 12.730 0.973 -12.102 1.00 94.25 97 ALA A O 1
ATOM 767 N N . GLU A 1 98 ? 11.054 0.531 -10.679 1.00 92.81 98 GLU A N 1
ATOM 768 C CA . GLU A 1 98 ? 10.379 -0.467 -11.528 1.00 92.81 98 GLU A CA 1
ATOM 769 C C . GLU A 1 98 ? 9.960 0.117 -12.889 1.00 92.81 98 GLU A C 1
ATOM 771 O O . GLU A 1 98 ? 10.144 -0.496 -13.947 1.00 92.81 98 GLU A O 1
ATOM 776 N N . MET A 1 99 ? 9.442 1.347 -12.890 1.00 90.38 99 MET A N 1
ATOM 777 C CA . MET A 1 99 ? 9.049 2.043 -14.116 1.00 90.38 99 MET A CA 1
ATOM 778 C C . MET A 1 99 ? 10.249 2.411 -14.996 1.00 90.38 99 MET A C 1
ATOM 780 O O . MET A 1 99 ? 10.118 2.446 -16.218 1.00 90.38 99 MET A O 1
ATOM 784 N N . ARG A 1 100 ? 11.422 2.688 -14.412 1.00 92.69 100 ARG A N 1
ATOM 785 C CA . ARG A 1 100 ? 12.658 2.912 -15.182 1.00 92.69 100 ARG A CA 1
ATOM 786 C C . ARG A 1 100 ? 13.173 1.606 -15.778 1.00 92.69 100 ARG A C 1
ATOM 788 O O . ARG A 1 100 ? 13.392 1.550 -16.984 1.00 92.69 100 ARG A O 1
ATOM 795 N N . ALA A 1 101 ? 13.242 0.548 -14.973 1.0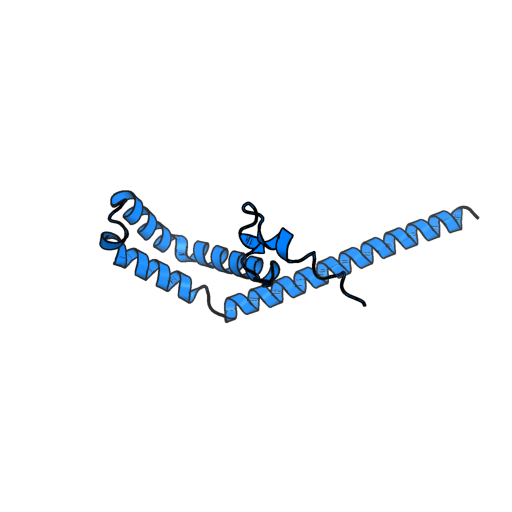0 94.62 101 ALA A N 1
ATOM 796 C CA . ALA A 1 101 ? 13.687 -0.770 -15.419 1.00 94.62 101 ALA A CA 1
ATOM 797 C C . ALA A 1 101 ? 12.812 -1.333 -16.555 1.00 94.62 101 ALA A C 1
ATOM 799 O O . ALA A 1 101 ? 13.328 -1.835 -17.553 1.00 94.62 101 ALA A O 1
ATOM 800 N N . SER A 1 102 ? 11.485 -1.202 -16.453 1.00 93.06 102 SER A N 1
ATOM 801 C CA . SER A 1 102 ? 10.563 -1.655 -17.508 1.00 93.06 102 SER A CA 1
ATOM 802 C C . SER A 1 102 ? 10.726 -0.875 -18.817 1.00 93.06 102 SER A C 1
ATOM 804 O O . SER A 1 102 ? 10.742 -1.480 -19.888 1.00 93.06 102 SER A O 1
ATOM 806 N N . LYS A 1 103 ? 10.922 0.449 -18.750 1.00 95.56 103 LYS A N 1
ATOM 807 C CA . LYS A 1 103 ? 11.197 1.280 -19.935 1.00 95.56 103 LYS A CA 1
ATOM 808 C C . LYS A 1 103 ? 12.525 0.921 -20.593 1.00 95.56 103 LYS A C 1
ATOM 810 O O . LYS A 1 103 ? 12.599 0.860 -21.817 1.00 95.56 103 LYS A O 1
ATOM 815 N N . GLU A 1 104 ? 13.568 0.680 -19.805 1.00 94.62 104 GLU A N 1
ATOM 816 C CA . GLU A 1 104 ? 14.877 0.265 -20.319 1.00 94.62 104 GLU A CA 1
ATOM 817 C C . GLU A 1 104 ? 14.793 -1.091 -21.028 1.00 94.62 104 GLU A C 1
ATOM 819 O O . GLU A 1 104 ? 15.307 -1.232 -22.141 1.00 94.62 104 GLU A O 1
ATOM 824 N N . ALA A 1 105 ? 14.068 -2.051 -20.445 1.00 94.81 105 ALA A N 1
ATOM 825 C CA . ALA A 1 105 ? 13.810 -3.346 -21.066 1.00 94.81 105 ALA A CA 1
ATOM 826 C C . ALA A 1 105 ? 13.014 -3.212 -22.378 1.00 94.81 105 ALA A C 1
ATOM 828 O O . ALA A 1 105 ? 13.361 -3.843 -23.378 1.00 94.81 105 ALA A O 1
ATOM 829 N N . GLU A 1 106 ? 11.990 -2.351 -22.415 1.00 95.62 106 GLU A N 1
ATOM 830 C CA . GLU A 1 106 ? 11.204 -2.088 -23.626 1.00 95.62 106 GLU A CA 1
ATOM 831 C C . GLU A 1 106 ? 12.059 -1.457 -24.737 1.00 95.62 106 GLU A C 1
ATOM 833 O O . GLU A 1 106 ? 11.989 -1.870 -25.898 1.00 95.62 106 GLU A O 1
ATOM 838 N N . ILE A 1 107 ? 12.899 -0.476 -24.394 1.00 96.94 107 ILE A N 1
ATOM 839 C CA . ILE A 1 107 ? 13.809 0.174 -25.345 1.00 96.94 107 ILE A CA 1
ATOM 840 C C . ILE A 1 107 ? 14.827 -0.835 -25.885 1.00 96.94 107 ILE A C 1
ATOM 842 O O . ILE A 1 107 ? 15.078 -0.856 -27.092 1.00 96.94 107 ILE A O 1
ATOM 846 N N . ALA A 1 108 ? 15.401 -1.679 -25.025 1.00 96.19 108 ALA A N 1
ATOM 847 C CA . ALA A 1 108 ? 16.335 -2.721 -25.439 1.00 96.19 108 ALA A CA 1
ATOM 848 C C . ALA A 1 108 ? 15.673 -3.731 -26.392 1.00 96.19 108 ALA A C 1
ATOM 850 O O . ALA A 1 108 ? 16.243 -4.050 -27.436 1.00 96.19 108 ALA A O 1
ATOM 851 N N . ALA A 1 109 ? 14.443 -4.161 -26.092 1.00 96.25 109 ALA A N 1
ATOM 852 C CA . ALA A 1 109 ? 13.684 -5.076 -26.941 1.00 96.25 109 ALA A CA 1
ATOM 853 C C . ALA A 1 109 ? 13.381 -4.475 -28.324 1.00 96.25 109 ALA A C 1
ATOM 855 O O . ALA A 1 109 ? 13.588 -5.133 -29.344 1.00 96.25 109 ALA A O 1
ATOM 856 N N . LYS A 1 110 ? 12.956 -3.204 -28.378 1.00 96.44 110 LYS A N 1
ATOM 857 C CA . LYS A 1 110 ? 12.703 -2.498 -29.646 1.00 96.44 110 LYS A CA 1
ATOM 858 C C . LYS A 1 110 ? 13.970 -2.359 -30.487 1.00 96.44 110 LYS A C 1
ATOM 860 O O . LYS A 1 110 ? 13.931 -2.627 -31.684 1.00 96.44 110 LYS A O 1
ATOM 865 N N . LYS A 1 111 ? 15.096 -1.999 -29.864 1.00 97.06 111 LYS A N 1
ATOM 866 C CA . LYS A 1 111 ? 16.391 -1.893 -30.555 1.00 97.06 111 LYS A CA 1
ATOM 867 C C . LYS A 1 111 ? 16.851 -3.240 -31.115 1.00 97.06 111 LYS A C 1
ATOM 869 O O . LYS A 1 111 ? 17.279 -3.295 -32.262 1.00 97.06 111 LYS A O 1
ATOM 874 N N . ALA A 1 112 ? 16.708 -4.323 -30.349 1.00 96.00 112 ALA A N 1
ATOM 875 C CA . ALA A 1 112 ? 17.044 -5.669 -30.813 1.00 96.00 112 ALA A CA 1
ATOM 876 C C . ALA A 1 112 ? 16.170 -6.112 -32.002 1.00 96.00 112 ALA A C 1
ATOM 878 O O . ALA A 1 112 ? 16.678 -6.705 -32.954 1.00 96.00 112 ALA A O 1
ATOM 879 N N . ALA A 1 113 ? 14.872 -5.783 -31.984 1.00 96.06 113 ALA A N 1
ATOM 880 C CA . ALA A 1 113 ? 13.962 -6.068 -33.093 1.00 96.06 113 ALA A CA 1
ATOM 881 C C . ALA A 1 113 ? 14.316 -5.268 -34.361 1.00 96.06 113 ALA A C 1
ATOM 883 O O . ALA A 1 113 ? 14.355 -5.837 -35.452 1.00 96.06 113 ALA A O 1
ATOM 884 N N . GLU A 1 114 ? 14.632 -3.977 -34.222 1.00 95.88 114 GLU A N 1
ATOM 885 C CA . GLU A 1 114 ? 15.054 -3.128 -35.343 1.00 95.88 114 GLU A CA 1
ATOM 886 C C . GLU A 1 114 ? 16.385 -3.606 -35.947 1.00 95.88 114 GLU A C 1
ATOM 888 O O . GLU A 1 114 ? 16.540 -3.652 -37.167 1.00 95.88 114 GLU A O 1
ATOM 893 N N . GLU A 1 115 ? 17.350 -4.007 -35.114 1.00 94.69 115 GLU A N 1
ATOM 894 C CA . GLU A 1 115 ? 18.628 -4.547 -35.585 1.00 94.69 115 GLU A CA 1
ATOM 895 C C . GLU A 1 115 ? 18.445 -5.881 -36.323 1.00 94.69 115 GLU A C 1
ATOM 897 O O . GLU A 1 115 ? 19.047 -6.091 -37.379 1.00 94.69 115 GLU A O 1
ATOM 902 N N . ALA A 1 116 ? 17.577 -6.763 -35.819 1.00 94.31 116 ALA A N 1
ATOM 903 C CA . ALA A 1 116 ? 17.219 -8.005 -36.500 1.00 94.31 116 ALA A CA 1
ATOM 904 C C . ALA A 1 116 ? 16.563 -7.741 -37.867 1.00 94.31 116 ALA A C 1
ATOM 906 O O . ALA A 1 116 ? 16.896 -8.407 -38.851 1.00 94.31 116 ALA A O 1
ATOM 907 N N . GLU A 1 117 ? 15.685 -6.738 -37.963 1.00 92.25 117 GLU A N 1
ATOM 908 C CA . GLU A 1 117 ? 15.077 -6.335 -39.233 1.00 92.25 117 GLU A CA 1
ATOM 909 C C . GLU A 1 117 ? 16.118 -5.760 -40.206 1.00 92.25 117 GLU A C 1
ATOM 911 O O . GLU A 1 117 ? 16.144 -6.147 -41.377 1.00 92.25 117 GLU A O 1
ATOM 916 N N . LYS A 1 118 ? 17.015 -4.884 -39.731 1.00 94.00 118 LYS A N 1
ATOM 917 C CA . LYS A 1 118 ? 18.110 -4.324 -40.541 1.00 94.00 118 LYS A CA 1
ATOM 918 C C . LYS A 1 118 ? 19.027 -5.416 -41.076 1.00 94.00 118 LYS A C 1
ATOM 920 O O . LYS A 1 118 ? 19.318 -5.415 -42.268 1.00 94.00 118 LYS A O 1
ATOM 925 N N . LYS A 1 119 ? 19.427 -6.378 -40.237 1.00 91.88 119 LYS A N 1
ATOM 926 C CA . LYS A 1 119 ? 20.227 -7.541 -40.656 1.00 91.88 119 LYS A CA 1
ATOM 927 C C . LYS A 1 119 ? 19.503 -8.369 -41.714 1.00 91.88 119 LYS A C 1
ATOM 929 O O . LYS A 1 119 ? 20.109 -8.739 -42.712 1.00 91.88 119 LYS A O 1
ATOM 934 N N . LYS A 1 120 ? 18.197 -8.601 -41.547 1.00 92.62 120 LYS A N 1
ATOM 935 C CA . LYS A 1 120 ? 17.387 -9.326 -42.534 1.00 92.62 120 LYS A CA 1
ATOM 936 C C . LYS A 1 120 ? 17.315 -8.595 -43.877 1.00 92.62 120 LYS A C 1
ATOM 938 O O . LYS A 1 120 ? 17.503 -9.230 -44.907 1.00 92.62 120 LYS A O 1
ATOM 943 N N . LYS A 1 121 ? 17.065 -7.280 -43.878 1.00 89.50 121 LYS A N 1
ATOM 944 C CA . LYS A 1 121 ? 17.050 -6.467 -45.109 1.00 89.50 121 LYS A CA 1
ATOM 945 C C . LYS A 1 121 ? 18.429 -6.409 -45.765 1.00 89.50 121 LYS A C 1
ATOM 947 O O . LYS A 1 121 ? 18.519 -6.589 -46.970 1.00 89.50 121 LYS A O 1
ATOM 952 N N . SER A 1 122 ? 19.485 -6.228 -44.971 1.00 87.88 122 SER A N 1
ATOM 953 C CA . SER A 1 122 ? 20.875 -6.241 -45.444 1.00 87.88 122 SER A CA 1
ATOM 954 C C . SER A 1 122 ? 21.292 -7.588 -46.026 1.00 87.88 122 SER A C 1
ATOM 956 O O . SER A 1 122 ? 22.159 -7.611 -46.880 1.00 87.88 122 SER A O 1
ATOM 958 N N . SER A 1 123 ? 20.714 -8.695 -45.560 1.00 89.00 123 SER A N 1
ATOM 959 C CA . SER A 1 123 ? 20.974 -10.030 -46.107 1.00 89.00 123 SER A CA 1
ATOM 960 C C . SER A 1 123 ? 20.264 -10.285 -47.441 1.00 89.00 123 SER A C 1
ATOM 962 O O . SER A 1 123 ? 20.557 -11.288 -48.085 1.00 89.00 123 SER A O 1
ATOM 964 N N . TRP A 1 124 ? 19.282 -9.456 -47.807 1.00 80.75 124 TRP A N 1
ATOM 965 C CA . TRP A 1 124 ? 18.465 -9.613 -49.016 1.00 80.75 124 TRP A CA 1
ATOM 966 C C . TRP A 1 124 ? 18.977 -8.781 -50.207 1.00 80.75 124 TRP A C 1
ATOM 968 O O . TRP A 1 124 ? 18.436 -8.916 -51.302 1.00 80.75 124 TRP A O 1
ATOM 978 N N . TRP A 1 125 ? 19.972 -7.916 -49.990 1.00 51.91 125 TRP A N 1
ATOM 979 C CA . TRP A 1 125 ? 20.660 -7.107 -51.004 1.00 51.91 125 TRP A CA 1
ATOM 980 C C . TRP A 1 125 ? 22.069 -7.659 -51.220 1.00 51.91 125 TRP A C 1
ATOM 982 O O . TRP A 1 125 ? 22.549 -7.602 -52.371 1.00 51.91 125 TRP A O 1
#

Sequence (125 aa):
IYLASAMSLNAARMDPENRDARLGRKTFPEEKAIHDIVQKAAAKKCDPIIKAFVDCSKANGLMVVFNCRKQNEAMQQCMHEETTEEKYEAVRVQRQAEMRASKEAEIAAKKAAEEAEKKKKSSWW

Organism: Hemiselmis andersenii (NCBI:txid464988)

InterPro domains:
  IPR013892 Cytochrome c oxidase biogenesis protein Cmc1-like [PF08583] (34-90)

Mean predicted aligned error: 11.12 Å

Secondary structure (DSSP, 8-state):
-------SSTTTTS-TT-HHHHS-----HHHHHHHHHHHHHHHHHSHHHHHHHHHHHHHHGGGHHHHTHHHHHHHHHHHHHHS-HHHHHHHHHHHHHHHHHHHHHHHHHHHHHHHHHHHHHHT--